Protein AF-A0A2E9QS37-F1 (afdb_monomer)

pLDDT: mean 92.62, std 12.14, range [37.25, 98.62]

Foldseek 3Di:
DDKDKDDPVNQVVLQVVLCVVCVVLDDPFWGKGKIWIFDQFKTKIWIWIAGPVLQKIKIKIKMFTCVQFVHGDRVVRNVQRSVVVSVQVNCCSVVVNPDAFAQDWDWDCDPNGTMTMHMDIDRVVLVVLVVCPVVVVDDPVVSVVSVVVSVVVDDPPDDD

Secondary structure (DSSP, 8-state):
--EEEPPHHHHHHHHHHHHHHHGGGS-TTEEEEEEEEEESSEEEEEEEEEETTSS-EEEEEEEEETTTTT---HHHHHHHHHHHHHHHHHHHHHTTT-----SS-EEEEETTEEEEEEE--B-HHHHHHHHHHHHTSS-HHHHHHHHHHHHHHS------

Structure (mmCIF, N/CA/C/O backbone):
data_AF-A0A2E9QS37-F1
#
_entry.id   AF-A0A2E9QS37-F1
#
loop_
_atom_site.group_PDB
_atom_site.id
_atom_site.type_symbol
_atom_site.label_atom_id
_atom_site.label_alt_id
_atom_site.label_comp_id
_atom_site.label_asym_id
_atom_site.label_entity_id
_atom_site.label_seq_id
_atom_site.pdbx_PDB_ins_code
_atom_site.Cartn_x
_atom_site.Cartn_y
_atom_site.Cartn_z
_atom_site.occupancy
_atom_site.B_iso_or_equiv
_atom_site.auth_seq_id
_atom_site.auth_comp_id
_atom_site.auth_asym_id
_atom_site.auth_atom_id
_atom_site.pdbx_PDB_model_num
ATOM 1 N N . MET A 1 1 ? 24.089 -5.500 -4.419 1.00 71.50 1 MET A N 1
ATOM 2 C CA . MET A 1 1 ? 22.878 -5.060 -5.135 1.00 71.50 1 MET A CA 1
ATOM 3 C C . MET A 1 1 ? 22.545 -3.656 -4.668 1.00 71.50 1 MET A C 1
ATOM 5 O O . MET A 1 1 ? 22.431 -3.456 -3.462 1.00 71.50 1 MET A O 1
ATOM 9 N N . ARG A 1 2 ? 22.504 -2.676 -5.573 1.00 89.69 2 ARG A N 1
ATOM 10 C CA . ARG A 1 2 ? 22.195 -1.283 -5.221 1.00 89.69 2 ARG A CA 1
ATOM 11 C C . ARG A 1 2 ? 20.678 -1.096 -5.225 1.00 89.69 2 ARG A C 1
ATOM 13 O O . ARG A 1 2 ? 20.033 -1.465 -6.199 1.00 89.69 2 ARG A O 1
ATOM 20 N N . ARG A 1 3 ? 20.136 -0.548 -4.138 1.00 95.25 3 ARG A N 1
ATOM 21 C CA . ARG A 1 3 ? 18.741 -0.101 -4.056 1.00 95.25 3 ARG A CA 1
ATOM 22 C C . ARG A 1 3 ? 18.674 1.404 -4.281 1.00 95.25 3 ARG A C 1
ATOM 24 O O . ARG A 1 3 ? 19.572 2.129 -3.842 1.00 95.25 3 ARG A O 1
ATOM 31 N N . VAL A 1 4 ? 17.645 1.843 -4.989 1.00 97.19 4 VAL A N 1
ATOM 32 C CA . VAL A 1 4 ? 17.304 3.247 -5.206 1.00 97.19 4 VAL A CA 1
ATOM 33 C C . VAL A 1 4 ? 15.911 3.453 -4.633 1.00 97.19 4 VAL A C 1
ATOM 35 O O . VAL A 1 4 ? 14.935 2.951 -5.181 1.00 97.19 4 VAL A O 1
ATOM 38 N N . GLU A 1 5 ? 15.848 4.127 -3.490 1.00 98.06 5 GLU A N 1
ATOM 39 C CA . GLU A 1 5 ? 14.593 4.452 -2.812 1.00 98.06 5 GLU A CA 1
ATOM 40 C C . GLU A 1 5 ? 13.836 5.531 -3.590 1.00 98.06 5 GLU A C 1
ATOM 42 O O . GLU A 1 5 ? 14.460 6.450 -4.132 1.00 98.06 5 GLU A O 1
ATOM 47 N N . LEU A 1 6 ? 12.505 5.448 -3.581 1.00 97.25 6 LEU A N 1
ATOM 48 C CA . LEU A 1 6 ? 11.651 6.559 -3.976 1.00 97.25 6 LEU A CA 1
ATOM 49 C C . LEU A 1 6 ? 11.972 7.768 -3.100 1.00 97.25 6 LEU A C 1
ATOM 51 O O . LEU A 1 6 ? 12.062 7.693 -1.869 1.00 97.25 6 LEU A O 1
ATOM 55 N N . THR A 1 7 ? 12.166 8.907 -3.742 1.00 98.00 7 THR A N 1
ATOM 56 C CA . THR A 1 7 ? 12.369 10.167 -3.047 1.00 98.00 7 THR A CA 1
ATOM 57 C C . THR A 1 7 ? 11.067 10.630 -2.406 1.00 98.00 7 THR A C 1
ATOM 59 O O . THR A 1 7 ? 9.964 10.274 -2.813 1.00 98.00 7 THR A O 1
ATOM 62 N N . ARG A 1 8 ? 11.185 11.514 -1.411 1.00 97.06 8 ARG A N 1
ATOM 63 C CA . ARG A 1 8 ? 10.007 12.134 -0.789 1.00 97.06 8 ARG A CA 1
ATOM 64 C C . ARG A 1 8 ? 9.136 12.895 -1.787 1.00 97.06 8 ARG A C 1
ATOM 66 O O . ARG A 1 8 ? 7.937 12.977 -1.567 1.00 97.06 8 ARG A O 1
ATOM 73 N N . LEU A 1 9 ? 9.746 13.471 -2.825 1.00 97.62 9 LEU A N 1
ATOM 74 C CA . LEU A 1 9 ? 9.017 14.201 -3.856 1.00 97.62 9 LEU A CA 1
ATOM 75 C C . LEU A 1 9 ? 8.203 13.235 -4.718 1.00 97.62 9 LEU A C 1
ATOM 77 O O . LEU A 1 9 ? 7.004 13.434 -4.842 1.00 97.62 9 LEU A O 1
ATOM 81 N N . GLU A 1 10 ? 8.817 12.153 -5.202 1.00 97.50 10 GLU A N 1
ATOM 82 C CA . GLU A 1 10 ? 8.111 11.119 -5.973 1.00 97.50 10 GLU A CA 1
ATOM 83 C C . GLU A 1 10 ? 6.967 10.499 -5.158 1.00 97.50 10 GLU A C 1
ATOM 85 O O . GLU A 1 10 ? 5.850 10.385 -5.649 1.00 97.50 10 GLU A O 1
ATOM 90 N N . CYS A 1 11 ? 7.200 10.162 -3.883 1.00 98.12 11 CYS A N 1
ATOM 91 C CA . CYS A 1 11 ? 6.132 9.656 -3.018 1.00 98.12 11 CYS A CA 1
ATOM 92 C C . CYS A 1 11 ? 4.974 10.655 -2.870 1.00 98.12 11 CYS A C 1
ATOM 94 O O . CYS A 1 11 ? 3.821 10.236 -2.878 1.00 98.12 11 CYS A O 1
ATOM 96 N N . ALA A 1 12 ? 5.266 11.952 -2.720 1.00 97.94 12 ALA A N 1
ATOM 97 C CA . ALA A 1 12 ? 4.237 12.982 -2.599 1.00 97.94 12 ALA A CA 1
ATOM 98 C C . ALA A 1 12 ? 3.429 13.128 -3.897 1.00 97.94 12 ALA A C 1
ATOM 100 O O . ALA A 1 12 ? 2.207 13.136 -3.841 1.00 97.94 12 ALA A O 1
ATOM 101 N N . GLU A 1 13 ? 4.091 13.145 -5.057 1.00 98.06 13 GLU A N 1
ATOM 102 C CA . GLU A 1 13 ? 3.425 13.228 -6.364 1.00 98.06 13 GLU A CA 1
ATOM 103 C C . GLU A 1 13 ? 2.505 12.026 -6.619 1.00 98.06 13 GLU A C 1
ATOM 105 O O . GLU A 1 13 ? 1.387 12.188 -7.109 1.00 98.06 13 GLU A O 1
ATOM 110 N N . ILE A 1 14 ? 2.941 10.817 -6.247 1.00 97.94 14 ILE A N 1
ATOM 111 C CA . ILE A 1 14 ? 2.110 9.613 -6.370 1.00 97.94 14 ILE A CA 1
ATOM 112 C C . ILE A 1 14 ? 0.911 9.687 -5.413 1.00 97.94 14 ILE A C 1
ATOM 114 O O . ILE A 1 14 ? -0.207 9.364 -5.811 1.00 97.94 14 ILE A O 1
ATOM 118 N N . VAL A 1 15 ? 1.121 10.113 -4.163 1.00 98.25 15 VAL A N 1
ATOM 119 C CA . VAL A 1 15 ? 0.035 10.267 -3.181 1.00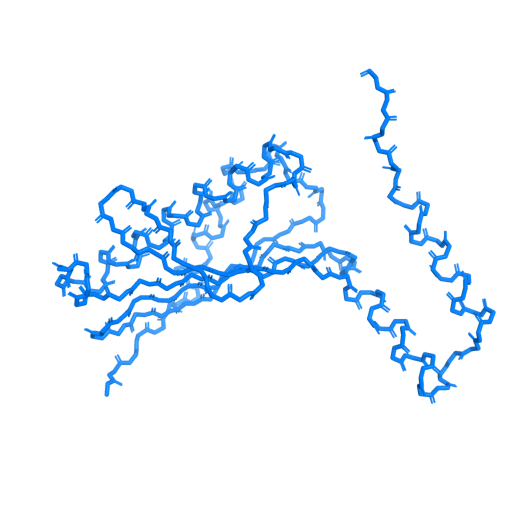 98.25 15 VAL A CA 1
ATOM 120 C C . VAL A 1 15 ? -0.989 11.297 -3.652 1.00 98.25 15 VAL A C 1
ATOM 122 O O . VAL A 1 15 ? -2.181 11.003 -3.612 1.00 98.25 15 VAL A O 1
ATOM 125 N N . ASP A 1 16 ? -0.548 12.453 -4.147 1.00 98.06 16 ASP A N 1
ATOM 126 C CA . ASP A 1 16 ? -1.437 13.492 -4.672 1.00 98.06 16 ASP A CA 1
ATOM 127 C C . ASP A 1 16 ? -2.278 12.955 -5.843 1.00 98.06 16 ASP A C 1
ATOM 129 O O . ASP A 1 16 ? -3.496 13.138 -5.868 1.00 98.06 16 ASP A O 1
ATOM 133 N N . ALA A 1 17 ? -1.662 12.204 -6.763 1.00 97.81 17 ALA A N 1
ATOM 134 C CA . ALA A 1 17 ? -2.365 11.585 -7.886 1.00 97.81 17 ALA A CA 1
ATOM 135 C C . ALA A 1 17 ? -3.381 10.510 -7.451 1.00 97.81 17 ALA A C 1
ATOM 137 O O . ALA A 1 17 ? -4.449 10.391 -8.056 1.00 97.81 17 ALA A O 1
ATOM 138 N N . LEU A 1 18 ? -3.064 9.717 -6.421 1.00 97.50 18 LEU A N 1
ATOM 139 C CA . LEU A 1 18 ? -3.985 8.725 -5.855 1.00 97.50 18 LEU A CA 1
ATOM 140 C C . LEU A 1 18 ? -5.164 9.395 -5.151 1.00 97.50 18 LEU A C 1
ATOM 142 O O . LEU A 1 18 ? -6.303 8.972 -5.343 1.00 97.50 18 LEU A O 1
ATOM 146 N N . LEU A 1 19 ? -4.906 10.443 -4.366 1.00 96.75 19 LEU A N 1
ATOM 147 C CA . LEU A 1 19 ? -5.952 11.220 -3.708 1.00 96.75 19 LEU A CA 1
ATOM 148 C C . LEU A 1 19 ? -6.889 11.838 -4.744 1.00 96.75 19 LEU A C 1
ATOM 150 O O . LEU A 1 19 ? -8.088 11.608 -4.671 1.00 96.75 19 LEU A O 1
ATOM 154 N N . GLU A 1 20 ? -6.361 12.523 -5.7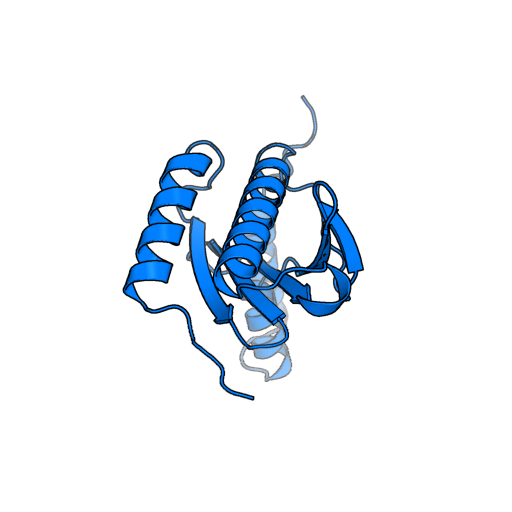60 1.00 96.94 20 GLU A N 1
ATOM 155 C CA . GLU A 1 20 ? -7.178 13.134 -6.816 1.00 96.94 20 GLU A CA 1
ATOM 156 C C . GLU A 1 20 ? -8.061 12.106 -7.542 1.00 96.94 20 GLU A C 1
ATOM 158 O O . GLU A 1 20 ? -9.229 12.367 -7.833 1.00 96.94 20 GLU A O 1
ATOM 163 N N . ARG A 1 21 ? -7.525 10.912 -7.822 1.00 97.06 21 ARG A N 1
ATOM 164 C CA . ARG A 1 21 ? -8.239 9.861 -8.561 1.00 97.06 21 ARG A CA 1
ATOM 165 C C . ARG A 1 21 ? -9.320 9.169 -7.735 1.00 97.06 21 ARG A C 1
ATOM 167 O O . ARG A 1 21 ? -10.334 8.750 -8.300 1.00 97.06 21 ARG A O 1
ATOM 174 N N . HIS A 1 22 ? -9.091 9.027 -6.431 1.00 96.50 22 HIS A N 1
ATOM 175 C CA . HIS A 1 22 ? -9.913 8.197 -5.548 1.00 96.50 22 HIS A CA 1
ATOM 176 C C . HIS A 1 22 ? -10.735 8.981 -4.528 1.00 96.50 22 HIS A C 1
ATOM 178 O O . HIS A 1 22 ? -11.525 8.354 -3.832 1.00 96.50 22 HIS A O 1
ATOM 184 N N . ASP A 1 23 ? -10.616 10.312 -4.479 1.00 95.06 23 ASP A N 1
ATOM 185 C CA . ASP A 1 23 ? -11.283 11.210 -3.519 1.00 95.06 23 ASP A CA 1
ATOM 186 C C . ASP A 1 23 ? -12.762 10.863 -3.288 1.00 95.06 23 ASP A C 1
ATOM 188 O O . ASP A 1 23 ? -13.209 10.713 -2.157 1.00 95.06 23 ASP A O 1
ATOM 192 N N . ALA A 1 24 ? -13.505 10.599 -4.367 1.00 94.50 24 ALA A N 1
ATOM 193 C CA . ALA A 1 24 ? -14.933 10.276 -4.308 1.00 94.50 24 ALA A CA 1
ATOM 194 C C . ALA A 1 24 ? -15.285 8.980 -3.544 1.00 94.50 24 ALA A C 1
ATOM 196 O O . ALA A 1 24 ? -16.457 8.764 -3.231 1.00 94.50 24 ALA A O 1
ATOM 197 N N . TYR A 1 25 ? -14.309 8.106 -3.288 1.00 95.12 25 TYR A N 1
ATOM 198 C CA . TYR A 1 25 ? -14.481 6.827 -2.590 1.00 95.12 25 TYR A CA 1
ATOM 199 C C . TYR A 1 25 ? -13.764 6.775 -1.232 1.00 95.12 25 TYR A C 1
ATOM 201 O O . TYR A 1 25 ? -13.895 5.786 -0.502 1.00 95.12 25 TYR A O 1
ATOM 209 N N . LEU A 1 26 ? -12.993 7.811 -0.897 1.00 94.50 26 LEU A N 1
ATOM 210 C CA . LEU A 1 26 ? -12.297 7.911 0.379 1.00 94.50 26 LEU A CA 1
ATOM 211 C C . LEU A 1 26 ? -13.243 8.416 1.471 1.00 94.50 26 LEU A C 1
ATOM 213 O O . LEU A 1 26 ? -14.170 9.187 1.225 1.00 94.50 26 LEU A O 1
ATOM 217 N N . GLY A 1 27 ? -13.007 7.968 2.701 1.00 92.00 27 GLY A N 1
ATOM 218 C CA . GLY A 1 27 ? -13.584 8.607 3.880 1.00 92.00 27 GLY A CA 1
ATOM 219 C C . GLY A 1 27 ? -12.894 9.942 4.181 1.00 92.00 27 GLY A C 1
ATOM 220 O O . GLY A 1 27 ? -11.711 10.102 3.894 1.00 92.00 27 GLY A O 1
ATOM 221 N N . ASP A 1 28 ? -13.604 10.866 4.837 1.00 88.94 28 ASP A N 1
ATOM 222 C CA . ASP A 1 28 ? -13.138 12.240 5.130 1.00 88.94 28 ASP A CA 1
ATOM 223 C C . ASP A 1 28 ? -11.780 12.324 5.864 1.00 88.94 28 ASP A C 1
ATOM 225 O O . ASP A 1 28 ? -11.076 13.333 5.794 1.00 88.94 28 ASP A O 1
ATOM 229 N N . ASP A 1 29 ? -11.411 11.270 6.594 1.00 95.00 29 ASP A N 1
ATOM 230 C CA . ASP A 1 29 ? -10.179 11.194 7.381 1.00 95.00 29 ASP A CA 1
ATOM 231 C C . ASP A 1 29 ? -9.174 10.166 6.849 1.00 95.00 29 ASP A C 1
ATOM 233 O O . ASP A 1 29 ? -8.197 9.855 7.537 1.00 95.00 29 ASP A O 1
ATOM 237 N N . GLU A 1 30 ? -9.394 9.630 5.650 1.00 96.19 30 GLU A N 1
ATOM 238 C CA . GLU A 1 30 ? -8.491 8.672 5.024 1.00 96.19 30 GLU A CA 1
ATOM 239 C C . GLU A 1 30 ? -7.361 9.345 4.250 1.00 96.19 30 GLU A C 1
ATOM 241 O O . GLU A 1 30 ? -7.484 10.443 3.715 1.00 96.19 30 GLU A O 1
ATOM 246 N N . SER A 1 31 ? -6.216 8.673 4.211 1.00 96.94 31 SER A N 1
ATOM 247 C CA . SER A 1 31 ? -5.031 9.158 3.512 1.00 96.94 31 SER A CA 1
ATOM 248 C C . SER A 1 31 ? -4.156 8.010 3.037 1.00 96.94 31 SER A C 1
ATOM 250 O O . SER A 1 31 ? -4.173 6.914 3.609 1.00 96.94 31 SER A O 1
ATOM 252 N N . PHE A 1 32 ? -3.369 8.300 2.003 1.00 98.12 32 PHE A N 1
ATOM 253 C CA . PHE A 1 32 ? -2.355 7.399 1.483 1.00 98.12 32 PHE A CA 1
ATOM 254 C C . PHE A 1 32 ? -0.963 7.752 2.005 1.00 98.12 32 PHE A C 1
ATOM 256 O O . PHE A 1 32 ? -0.595 8.920 2.126 1.00 98.12 32 PHE A O 1
ATOM 263 N N . VAL A 1 33 ? -0.156 6.722 2.240 1.00 98.06 33 VAL A N 1
ATOM 264 C CA . VAL A 1 33 ? 1.297 6.828 2.398 1.00 98.06 33 VAL A CA 1
ATOM 265 C C . VAL A 1 33 ? 1.947 5.811 1.474 1.00 98.06 33 VAL A C 1
ATOM 267 O O . VAL A 1 33 ? 1.523 4.658 1.438 1.00 98.06 33 VAL A O 1
ATOM 270 N N . ILE A 1 34 ? 2.984 6.227 0.750 1.00 98.06 34 ILE A N 1
ATOM 271 C CA . ILE A 1 34 ? 3.748 5.348 -0.136 1.00 98.06 34 ILE A CA 1
ATOM 272 C C . ILE A 1 34 ? 5.225 5.360 0.230 1.00 98.06 34 ILE A C 1
ATOM 274 O O . ILE A 1 34 ? 5.833 6.409 0.443 1.00 98.06 34 ILE A O 1
ATOM 278 N N . GLU A 1 35 ? 5.800 4.164 0.265 1.00 98.31 35 GLU A N 1
ATOM 279 C CA . GLU A 1 35 ? 7.232 3.911 0.332 1.00 98.31 35 GLU A CA 1
ATOM 280 C C . GLU A 1 35 ? 7.597 2.847 -0.707 1.00 98.31 35 GLU A C 1
ATOM 282 O O . GLU A 1 35 ? 6.792 1.976 -1.032 1.00 98.31 35 GLU A O 1
ATOM 287 N N . GLY A 1 36 ? 8.801 2.899 -1.260 1.00 98.00 36 GLY A N 1
ATOM 288 C CA . GLY A 1 36 ? 9.198 1.936 -2.277 1.00 98.00 36 GLY A CA 1
ATOM 289 C C . GLY A 1 36 ? 10.622 2.134 -2.749 1.00 98.00 36 GLY A C 1
ATOM 290 O O . GLY A 1 36 ? 11.253 3.152 -2.471 1.00 98.00 36 GLY A O 1
ATOM 291 N N . PHE A 1 37 ? 11.124 1.146 -3.476 1.00 98.31 37 PHE A N 1
ATOM 292 C CA . PHE A 1 37 ? 12.449 1.176 -4.067 1.00 98.31 37 PHE A CA 1
ATOM 293 C C . PHE A 1 37 ? 12.495 0.372 -5.362 1.00 98.31 37 PHE A C 1
ATOM 295 O O . PHE A 1 37 ? 11.683 -0.520 -5.618 1.00 98.31 37 PHE A O 1
ATOM 302 N N . THR A 1 38 ? 13.528 0.645 -6.146 1.00 98.31 38 THR A N 1
ATOM 303 C CA . THR A 1 38 ? 13.950 -0.195 -7.263 1.00 98.31 38 THR A CA 1
ATOM 304 C C . THR A 1 38 ? 15.344 -0.750 -7.025 1.00 98.31 38 THR A C 1
ATOM 306 O O . THR A 1 38 ? 16.151 -0.224 -6.250 1.00 98.31 38 THR A O 1
ATOM 309 N N . SER A 1 39 ? 15.633 -1.863 -7.679 1.00 97.56 39 SER A N 1
ATOM 310 C CA . SER A 1 39 ? 16.940 -2.501 -7.697 1.00 97.56 39 SER A CA 1
ATOM 311 C C . SER A 1 39 ? 17.158 -3.190 -9.042 1.00 97.56 39 SER A C 1
ATOM 313 O O . SER A 1 39 ? 16.272 -3.216 -9.889 1.00 97.56 39 SER A O 1
ATOM 315 N N . GLU A 1 40 ? 18.330 -3.790 -9.231 1.00 96.38 40 GLU A N 1
ATOM 316 C CA . GLU A 1 40 ? 18.654 -4.537 -10.455 1.00 96.38 40 GLU A CA 1
ATOM 317 C C . GLU A 1 40 ? 17.790 -5.797 -10.663 1.00 96.38 40 GLU A C 1
ATOM 319 O O . GLU A 1 40 ? 17.775 -6.334 -11.765 1.00 96.38 40 GLU A O 1
ATOM 324 N N . SER A 1 41 ? 17.090 -6.289 -9.633 1.00 97.12 41 SER A N 1
ATOM 325 C CA . SER A 1 41 ? 16.306 -7.532 -9.715 1.00 97.12 41 SER A CA 1
ATOM 326 C C . SER A 1 41 ? 14.817 -7.364 -9.438 1.00 97.12 41 SER A C 1
ATOM 328 O O . SER A 1 41 ? 14.038 -8.242 -9.798 1.00 97.12 41 SER A O 1
ATOM 330 N N . GLU A 1 42 ? 14.407 -6.288 -8.770 1.00 97.56 42 GLU A N 1
ATOM 331 C CA . GLU A 1 42 ? 13.004 -6.060 -8.421 1.00 97.56 42 GLU A CA 1
ATOM 332 C C . GLU A 1 42 ? 12.653 -4.578 -8.275 1.00 97.56 42 GLU A C 1
ATOM 334 O O . GLU A 1 42 ? 13.508 -3.757 -7.916 1.00 97.56 42 GLU A O 1
ATOM 339 N N . ALA A 1 43 ? 11.372 -4.279 -8.478 1.00 98.38 43 ALA A N 1
ATOM 340 C CA . ALA A 1 43 ? 10.704 -3.096 -7.953 1.00 98.38 43 ALA A CA 1
ATOM 341 C C . ALA A 1 43 ? 9.782 -3.512 -6.801 1.00 98.38 43 ALA A C 1
ATOM 343 O O . ALA A 1 43 ? 9.124 -4.549 -6.882 1.00 98.38 43 ALA A O 1
ATOM 344 N N . HIS A 1 44 ? 9.738 -2.717 -5.734 1.00 98.50 44 HIS A N 1
ATOM 345 C CA . HIS A 1 44 ? 8.908 -2.975 -4.561 1.00 98.50 44 HIS A CA 1
ATOM 346 C C . HIS A 1 44 ? 8.270 -1.677 -4.079 1.00 98.50 44 HIS A C 1
ATOM 348 O O . HIS A 1 44 ? 8.965 -0.683 -3.868 1.00 98.50 44 HIS A O 1
ATOM 354 N N . VAL A 1 45 ? 6.958 -1.698 -3.878 1.00 98.62 45 VAL A N 1
ATOM 355 C CA . VAL A 1 45 ? 6.186 -0.568 -3.366 1.00 98.62 45 VAL A CA 1
ATOM 356 C C . VAL A 1 45 ? 5.267 -1.065 -2.267 1.00 98.62 45 VAL A C 1
ATOM 358 O O . VAL A 1 45 ? 4.612 -2.100 -2.390 1.00 98.62 45 VAL A O 1
ATOM 361 N N . LYS A 1 46 ? 5.197 -0.291 -1.195 1.00 98.56 46 LYS A N 1
ATOM 362 C CA . LYS A 1 46 ? 4.225 -0.442 -0.133 1.00 98.56 46 LYS A CA 1
ATOM 363 C C . LYS A 1 46 ? 3.365 0.806 -0.073 1.00 98.56 46 LYS A C 1
ATOM 365 O O . LYS A 1 46 ? 3.862 1.921 0.070 1.00 98.56 46 LYS A O 1
ATOM 370 N N . MET A 1 47 ? 2.066 0.586 -0.161 1.00 98.56 47 MET A N 1
ATOM 371 C CA . MET A 1 47 ? 1.038 1.595 -0.016 1.00 98.56 47 MET A CA 1
ATOM 372 C C . MET A 1 47 ? 0.279 1.327 1.273 1.00 98.56 47 MET A C 1
ATOM 374 O O . MET A 1 47 ? -0.080 0.196 1.582 1.00 98.56 47 MET A O 1
ATOM 378 N N . LEU A 1 48 ? 0.024 2.375 2.033 1.00 98.25 48 LEU A N 1
ATOM 379 C CA . LEU A 1 48 ? -0.826 2.336 3.2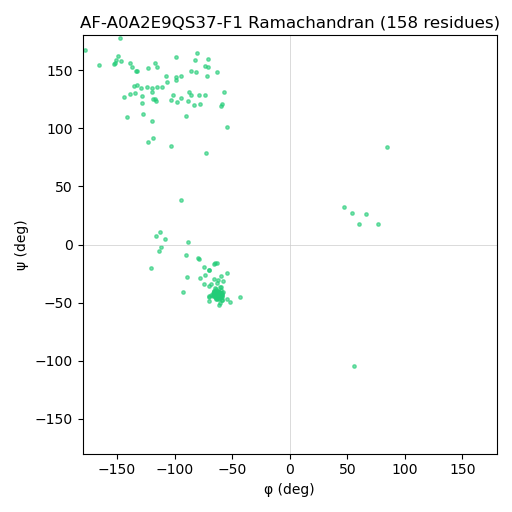03 1.00 98.25 48 LEU A CA 1
ATOM 380 C C . LEU A 1 48 ? -2.027 3.230 2.945 1.00 98.25 48 LEU A C 1
ATOM 382 O O . LEU A 1 48 ? -1.846 4.420 2.715 1.00 98.25 48 LEU A O 1
ATOM 386 N N . LEU A 1 49 ? -3.226 2.665 3.052 1.00 97.81 49 LEU A N 1
ATOM 387 C CA . LEU A 1 49 ? -4.456 3.428 3.219 1.00 97.81 49 LEU A CA 1
ATOM 388 C C . LEU A 1 49 ? -4.879 3.343 4.686 1.00 97.81 49 LEU A C 1
ATOM 390 O O . LEU A 1 49 ? -5.028 2.248 5.229 1.00 97.81 49 LEU A O 1
ATOM 394 N N . SER A 1 50 ? -5.062 4.479 5.343 1.00 97.25 50 SER A N 1
ATOM 395 C CA . SER A 1 50 ? -5.459 4.512 6.754 1.00 97.25 50 SER A CA 1
ATOM 396 C C . SER A 1 50 ? -6.260 5.756 7.092 1.00 97.25 50 SER A C 1
ATOM 398 O O . SER A 1 50 ? -6.121 6.771 6.407 1.00 97.25 50 SER A O 1
ATOM 400 N N . ASN A 1 51 ? -7.032 5.699 8.175 1.00 96.38 51 ASN A N 1
ATOM 401 C CA . ASN A 1 51 ? -7.697 6.867 8.744 1.00 96.38 51 ASN A CA 1
ATOM 402 C C . ASN A 1 51 ?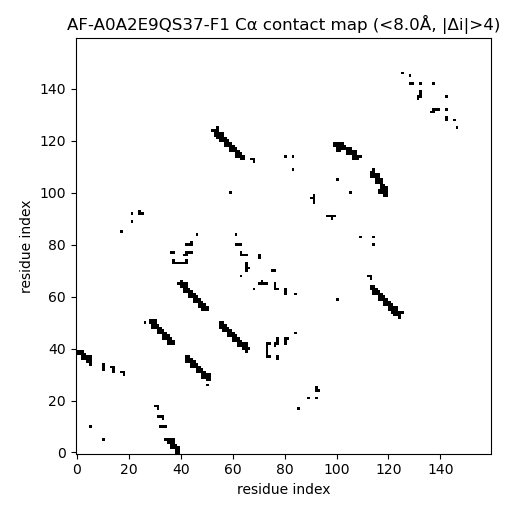 -6.934 7.464 9.940 1.00 96.38 51 ASN A C 1
ATOM 404 O O . ASN A 1 51 ? -6.086 6.815 10.555 1.00 96.38 51 ASN A O 1
ATOM 408 N N . LYS A 1 52 ? -7.239 8.723 10.279 1.00 93.56 52 LYS A N 1
ATOM 409 C CA . LYS A 1 52 ? -6.555 9.465 11.357 1.00 93.56 52 LYS A CA 1
ATOM 410 C C . LYS A 1 52 ? -6.704 8.854 12.749 1.00 93.56 52 LYS A C 1
ATOM 412 O O . LYS A 1 52 ? -5.821 9.054 13.578 1.00 93.56 52 LYS A O 1
ATOM 417 N N . ASP A 1 53 ? -7.815 8.177 13.030 1.00 92.38 53 ASP A N 1
ATOM 418 C CA . ASP A 1 53 ? -8.073 7.586 14.347 1.00 92.38 53 ASP A CA 1
ATOM 419 C C . ASP A 1 53 ? -7.525 6.154 14.488 1.00 92.38 53 ASP A C 1
ATOM 421 O O . ASP A 1 53 ? -7.690 5.534 15.537 1.00 92.38 53 ASP A O 1
ATOM 425 N N . GLU A 1 54 ? -6.855 5.650 13.447 1.00 91.62 54 GLU A N 1
ATOM 426 C CA . GLU A 1 54 ? -6.233 4.326 13.376 1.00 91.62 54 GLU A CA 1
ATOM 427 C C . GLU A 1 54 ? -7.204 3.143 13.561 1.00 91.62 54 GLU A C 1
ATOM 429 O O . GLU A 1 54 ? -6.776 2.009 13.821 1.00 91.62 54 GLU A O 1
ATOM 434 N N . SER A 1 55 ? -8.513 3.371 13.407 1.00 91.75 55 SER A N 1
ATOM 435 C CA . SER A 1 55 ? -9.510 2.294 13.377 1.00 91.75 55 SER A CA 1
ATOM 436 C C . SER A 1 55 ? -9.491 1.514 12.056 1.00 91.75 55 SER A C 1
ATOM 438 O O . SER A 1 55 ? -9.920 0.360 12.017 1.00 91.75 55 SER A O 1
ATOM 440 N N . PHE A 1 56 ? -8.926 2.099 10.996 1.00 94.06 56 PHE A N 1
ATOM 441 C CA . PHE A 1 56 ? -8.693 1.459 9.706 1.00 94.06 56 PHE A CA 1
ATOM 442 C C . PHE A 1 56 ? -7.237 1.636 9.272 1.00 94.06 56 PHE A C 1
ATOM 444 O O . PHE A 1 56 ? -6.740 2.754 9.119 1.00 94.06 56 PHE A O 1
ATOM 451 N N . TYR A 1 57 ? -6.550 0.516 9.051 1.00 95.81 57 TYR A N 1
ATOM 452 C CA . TYR A 1 57 ? -5.160 0.493 8.614 1.00 95.81 57 TYR A CA 1
ATOM 453 C C . TYR A 1 57 ? -4.951 -0.634 7.601 1.00 95.81 57 TYR A C 1
ATOM 455 O O . TYR A 1 57 ? -4.977 -1.808 7.967 1.00 95.81 57 TYR A O 1
ATOM 463 N N . TYR A 1 58 ? -4.733 -0.290 6.332 1.00 97.25 58 TYR A N 1
ATOM 464 C CA . TYR A 1 58 ? -4.582 -1.257 5.251 1.00 97.25 58 TYR A CA 1
ATOM 465 C C . TYR A 1 58 ? -3.253 -1.100 4.493 1.00 97.25 58 TYR A C 1
ATOM 467 O O . TYR A 1 58 ? -3.177 -0.362 3.507 1.00 97.25 58 TYR A O 1
ATOM 475 N N . PRO A 1 59 ? -2.180 -1.773 4.949 1.00 97.50 59 PRO A N 1
ATOM 476 C CA . PRO A 1 59 ? -0.949 -1.918 4.192 1.00 97.50 59 PRO A CA 1
ATOM 477 C C . PRO A 1 59 ? -1.146 -2.909 3.044 1.00 97.50 59 PRO A C 1
ATOM 479 O O . PRO A 1 59 ? -1.569 -4.051 3.244 1.00 97.50 59 PRO A O 1
ATOM 482 N N . VAL A 1 60 ? -0.768 -2.470 1.854 1.00 98.19 60 VAL A N 1
ATOM 483 C CA . VAL A 1 60 ? -0.654 -3.265 0.641 1.00 98.19 60 VAL A CA 1
ATOM 484 C C . VAL A 1 60 ? 0.796 -3.211 0.192 1.00 98.19 60 VAL A C 1
ATOM 486 O O . VAL A 1 60 ? 1.361 -2.136 0.009 1.00 98.19 60 VAL A O 1
ATOM 489 N N . GLU A 1 61 ? 1.408 -4.374 0.021 1.00 98.38 61 GLU A N 1
ATOM 490 C CA . GLU A 1 61 ? 2.772 -4.504 -0.479 1.00 98.38 61 GLU A CA 1
ATOM 491 C C . GLU A 1 61 ? 2.745 -5.208 -1.824 1.00 98.38 61 GLU A C 1
ATOM 493 O O . GLU A 1 61 ? 2.041 -6.203 -1.998 1.00 98.38 61 GLU A O 1
ATOM 498 N N . CYS A 1 62 ? 3.512 -4.690 -2.776 1.00 98.31 62 CYS A N 1
ATOM 499 C CA . CYS A 1 62 ? 3.621 -5.224 -4.121 1.00 98.31 62 CYS A CA 1
ATOM 500 C C . CYS A 1 62 ? 5.084 -5.256 -4.548 1.00 98.31 62 CYS A C 1
ATOM 502 O O . CYS A 1 62 ? 5.822 -4.289 -4.352 1.00 98.31 62 CYS A O 1
ATOM 504 N N . ARG A 1 63 ? 5.506 -6.358 -5.163 1.00 98.00 63 ARG A N 1
ATOM 505 C CA . ARG A 1 63 ? 6.808 -6.474 -5.816 1.00 98.00 63 ARG A CA 1
ATOM 506 C C . ARG A 1 63 ? 6.676 -7.103 -7.189 1.00 98.00 63 ARG A C 1
ATOM 508 O O . ARG A 1 63 ? 5.834 -7.969 -7.414 1.00 98.00 63 ARG A O 1
ATOM 515 N N . LEU A 1 64 ? 7.574 -6.707 -8.072 1.00 98.44 64 LEU A N 1
ATOM 516 C CA . LEU A 1 64 ? 7.742 -7.298 -9.386 1.00 98.44 64 LEU A CA 1
ATOM 517 C C . LEU A 1 64 ? 9.212 -7.666 -9.561 1.00 98.44 64 LEU A C 1
ATOM 519 O O . LEU A 1 64 ? 10.092 -6.823 -9.374 1.00 98.44 64 LEU A O 1
ATOM 523 N N . HIS A 1 65 ? 9.476 -8.915 -9.936 1.00 98.06 65 HIS A N 1
ATOM 524 C CA . HIS A 1 65 ? 10.821 -9.388 -10.252 1.00 98.06 65 HIS A CA 1
ATOM 525 C C . HIS A 1 65 ? 11.126 -9.144 -11.732 1.00 98.06 65 HIS A C 1
ATOM 527 O O . HIS A 1 65 ? 10.397 -9.610 -12.604 1.00 98.06 65 HIS A O 1
ATOM 533 N N . LEU A 1 66 ? 12.209 -8.418 -12.024 1.00 97.81 66 LEU A N 1
ATOM 534 C CA . LEU A 1 66 ? 12.570 -8.021 -13.391 1.00 97.81 66 LEU A CA 1
ATOM 535 C C . LEU A 1 66 ? 12.884 -9.236 -14.273 1.00 97.81 66 LEU A C 1
ATOM 537 O O . LEU A 1 66 ? 12.430 -9.305 -15.412 1.00 97.81 66 LEU A O 1
ATOM 541 N N . GLY A 1 67 ? 13.647 -10.195 -13.734 1.00 96.31 67 GLY A N 1
ATOM 542 C CA . GLY A 1 67 ? 14.101 -11.379 -14.468 1.00 96.31 67 GLY A CA 1
ATOM 543 C C . GLY A 1 67 ? 12.960 -12.295 -14.906 1.00 96.31 67 GLY A C 1
ATOM 544 O O . GLY A 1 67 ? 12.948 -12.734 -16.052 1.00 96.31 67 GLY A O 1
ATOM 545 N N . ASP A 1 68 ? 11.982 -12.513 -14.026 1.00 95.69 68 ASP A N 1
ATOM 546 C CA . ASP A 1 68 ? 10.820 -13.374 -14.292 1.00 95.69 68 ASP A CA 1
ATOM 547 C C . ASP A 1 68 ? 9.860 -12.752 -15.319 1.00 95.69 68 ASP A C 1
ATOM 549 O O . ASP A 1 68 ? 9.101 -13.453 -15.980 1.00 95.69 68 ASP A O 1
ATOM 553 N N . ASN A 1 69 ? 9.930 -11.428 -15.478 1.00 96.25 69 ASN A N 1
ATOM 554 C CA . ASN A 1 69 ? 9.044 -10.627 -16.318 1.00 96.25 69 ASN A CA 1
ATOM 555 C C . ASN A 1 69 ? 9.714 -10.091 -17.594 1.00 96.25 69 ASN A C 1
ATOM 557 O O . ASN A 1 69 ? 9.115 -9.295 -18.316 1.00 96.25 69 ASN A O 1
ATOM 561 N N . GLU A 1 70 ? 10.964 -10.483 -17.859 1.00 96.62 70 GLU A N 1
ATOM 562 C CA . GLU A 1 70 ? 11.779 -9.999 -18.984 1.00 96.62 70 GLU A CA 1
ATOM 563 C C . GLU A 1 70 ? 11.909 -8.458 -19.059 1.00 96.62 70 GLU A C 1
ATOM 565 O O . GLU A 1 70 ? 12.148 -7.885 -20.127 1.00 96.62 70 GLU A O 1
ATOM 570 N N . ILE A 1 71 ? 11.794 -7.767 -17.919 1.00 96.62 71 ILE A N 1
ATOM 571 C CA . ILE A 1 71 ? 11.922 -6.307 -17.827 1.00 96.62 71 ILE A CA 1
ATOM 572 C C . ILE A 1 71 ? 13.390 -5.937 -17.628 1.00 96.62 71 ILE A C 1
ATOM 574 O O . ILE A 1 71 ? 14.079 -6.481 -16.766 1.00 96.62 71 ILE A O 1
ATOM 578 N N . ARG A 1 72 ? 13.877 -4.988 -18.432 1.00 95.25 72 ARG A N 1
ATOM 579 C CA . ARG A 1 72 ? 15.277 -4.537 -18.382 1.00 95.25 72 ARG A CA 1
ATOM 580 C C . ARG A 1 72 ? 15.486 -3.336 -17.475 1.00 95.25 72 ARG A C 1
ATOM 582 O O . ARG A 1 72 ? 16.477 -3.295 -16.755 1.00 95.25 72 ARG A O 1
ATOM 589 N N . GLU A 1 73 ? 14.570 -2.375 -17.521 1.00 96.81 73 GLU A N 1
ATOM 590 C CA . GLU A 1 73 ? 14.704 -1.113 -16.802 1.00 96.81 73 GLU A CA 1
ATOM 591 C C . GLU A 1 73 ? 13.919 -1.168 -15.481 1.00 96.81 73 GLU A C 1
ATOM 593 O O . GLU A 1 73 ? 12.704 -1.378 -15.497 1.00 96.81 73 GLU A O 1
ATOM 598 N N . PRO A 1 74 ? 14.562 -0.946 -14.319 1.00 96.50 74 PRO A N 1
ATOM 599 C CA . PRO A 1 74 ? 13.866 -0.946 -13.031 1.00 96.50 74 PRO A CA 1
ATOM 600 C C . PRO A 1 74 ? 12.756 0.105 -12.918 1.00 96.50 74 PRO A C 1
ATOM 602 O O . PRO A 1 74 ? 11.792 -0.102 -12.184 1.00 96.50 74 PRO A O 1
ATOM 605 N N . GLY A 1 75 ? 12.872 1.213 -13.658 1.00 96.38 75 GLY A N 1
ATOM 606 C CA . GLY A 1 75 ? 11.826 2.234 -13.738 1.00 96.38 75 GLY A CA 1
ATOM 607 C C . GLY A 1 75 ? 10.527 1.702 -14.348 1.00 96.38 75 GLY A C 1
ATOM 608 O O . GLY A 1 75 ? 9.456 1.982 -13.819 1.00 96.38 75 GLY A O 1
ATOM 609 N N . ASP A 1 76 ? 10.611 0.865 -15.387 1.00 97.25 76 ASP A N 1
ATOM 610 C CA . ASP A 1 76 ? 9.429 0.259 -16.014 1.00 97.25 76 ASP A CA 1
ATOM 611 C C . ASP A 1 76 ? 8.732 -0.706 -15.043 1.00 97.25 76 ASP A C 1
ATOM 613 O O . ASP A 1 76 ? 7.509 -0.697 -14.915 1.00 97.25 76 ASP A O 1
ATOM 617 N N . ALA A 1 77 ? 9.514 -1.497 -14.299 1.00 97.69 77 ALA A N 1
ATOM 618 C CA . ALA A 1 77 ? 8.988 -2.383 -13.261 1.00 97.69 77 ALA A CA 1
ATOM 619 C C . ALA A 1 77 ? 8.276 -1.606 -12.142 1.00 97.69 77 ALA A C 1
ATOM 621 O O . ALA A 1 77 ? 7.220 -2.026 -11.677 1.00 97.69 77 ALA A O 1
ATOM 622 N N . LEU A 1 78 ? 8.831 -0.465 -11.721 1.00 98.06 78 LEU A N 1
ATOM 623 C CA . LEU A 1 78 ? 8.208 0.407 -10.725 1.00 98.06 78 LEU A CA 1
ATOM 624 C C . LEU A 1 78 ? 6.874 0.969 -11.215 1.00 98.06 78 LEU A C 1
ATOM 626 O O . LEU A 1 78 ? 5.894 0.911 -10.477 1.00 98.06 78 LEU A O 1
ATOM 630 N N . MET A 1 79 ? 6.827 1.474 -12.450 1.00 97.50 79 MET A N 1
ATOM 631 C CA . MET A 1 79 ? 5.591 1.989 -13.042 1.00 97.50 79 MET A CA 1
ATOM 632 C C . MET A 1 79 ? 4.509 0.908 -13.099 1.00 97.50 79 MET A C 1
ATOM 634 O O . MET A 1 79 ? 3.386 1.160 -12.681 1.00 97.50 79 MET A O 1
ATOM 638 N N . LEU A 1 80 ? 4.858 -0.321 -13.495 1.00 98.00 80 LEU A N 1
ATOM 639 C CA . LEU A 1 80 ? 3.922 -1.451 -13.507 1.00 98.00 80 LEU A CA 1
ATOM 640 C C . LEU A 1 80 ? 3.392 -1.805 -12.112 1.00 98.00 80 LEU A C 1
ATOM 642 O O . LEU A 1 80 ? 2.209 -2.107 -11.963 1.00 98.00 80 LEU A O 1
ATOM 646 N N . VAL A 1 81 ? 4.244 -1.760 -11.084 1.00 98.19 81 VAL A N 1
ATOM 647 C CA . VAL A 1 81 ? 3.814 -1.986 -9.696 1.00 98.19 81 VAL A CA 1
ATOM 648 C C . VAL A 1 81 ? 2.857 -0.884 -9.232 1.00 98.19 81 VAL A C 1
ATOM 650 O O . VAL A 1 81 ? 1.861 -1.183 -8.575 1.00 98.19 81 VAL A O 1
ATOM 653 N N . LEU A 1 82 ? 3.128 0.376 -9.579 1.00 98.25 82 LEU A N 1
ATOM 654 C CA . LEU A 1 82 ? 2.250 1.503 -9.254 1.00 98.25 82 LEU A CA 1
ATOM 655 C C . LEU A 1 82 ? 0.909 1.419 -9.998 1.00 98.25 82 LEU A C 1
ATOM 657 O O . LEU A 1 82 ? -0.132 1.628 -9.380 1.00 98.25 82 LEU A O 1
ATOM 661 N N . ASP A 1 83 ? 0.918 1.041 -11.276 1.00 98.19 83 ASP A N 1
ATOM 662 C CA . ASP A 1 83 ? -0.296 0.829 -12.072 1.00 98.19 83 ASP A CA 1
ATOM 663 C C . ASP A 1 83 ? -1.144 -0.320 -11.510 1.00 98.19 83 ASP A C 1
ATOM 665 O O . ASP A 1 83 ? -2.367 -0.202 -11.406 1.00 98.19 83 ASP A O 1
ATOM 669 N N . PHE A 1 84 ? -0.504 -1.417 -11.091 1.00 98.25 84 PHE A N 1
ATOM 670 C CA . PHE A 1 84 ? -1.187 -2.518 -10.413 1.00 98.25 84 PHE A CA 1
ATOM 671 C C . PHE A 1 84 ? -1.827 -2.057 -9.100 1.00 98.25 84 PHE A C 1
ATOM 673 O O . PHE A 1 84 ? -2.992 -2.365 -8.850 1.00 98.25 84 PHE A O 1
ATOM 680 N N . LEU A 1 85 ? -1.085 -1.317 -8.268 1.00 97.81 85 LEU A N 1
ATOM 681 C CA . LEU A 1 85 ? -1.582 -0.788 -6.997 1.00 97.81 85 LEU A CA 1
ATOM 682 C C . LEU A 1 85 ? -2.786 0.130 -7.202 1.00 97.81 85 LEU A C 1
ATOM 684 O O . LEU A 1 85 ? -3.781 -0.013 -6.492 1.00 97.81 85 LEU A O 1
ATOM 688 N N . ASP A 1 86 ? -2.714 1.030 -8.181 1.00 97.81 86 ASP A N 1
ATOM 689 C CA . ASP A 1 86 ? -3.811 1.930 -8.516 1.00 97.81 86 ASP A CA 1
ATOM 690 C C . ASP A 1 86 ? -5.046 1.170 -9.019 1.00 97.81 86 ASP A C 1
ATOM 692 O O . ASP A 1 86 ? -6.163 1.402 -8.548 1.00 97.81 86 ASP A O 1
ATOM 696 N 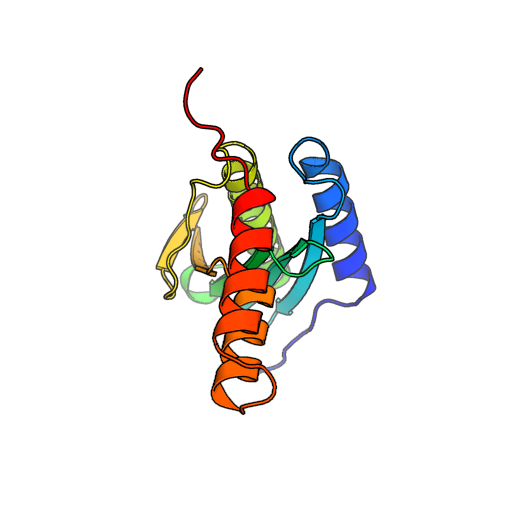N . TYR A 1 87 ? -4.861 0.211 -9.929 1.00 97.25 87 TYR A N 1
ATOM 697 C CA . TYR A 1 87 ? -5.943 -0.652 -10.402 1.00 97.25 87 TYR A CA 1
ATOM 698 C C . TYR A 1 87 ? -6.589 -1.423 -9.245 1.00 97.25 87 TYR A C 1
ATOM 700 O O . TYR A 1 87 ? -7.816 -1.443 -9.108 1.00 97.25 87 TYR A O 1
ATOM 708 N N . TYR A 1 88 ? -5.767 -2.036 -8.395 1.00 97.44 88 TYR A N 1
ATOM 709 C CA . TYR A 1 88 ? -6.224 -2.809 -7.252 1.00 97.44 88 TYR A CA 1
ATOM 710 C C . TYR A 1 88 ? -7.017 -1.941 -6.271 1.00 97.44 88 TYR A C 1
ATOM 712 O O . TYR A 1 88 ? -8.150 -2.284 -5.926 1.00 97.44 88 TYR A O 1
ATOM 720 N N . ILE A 1 89 ? -6.459 -0.801 -5.851 1.00 96.94 89 ILE A N 1
ATOM 721 C CA . ILE A 1 89 ? -7.101 0.054 -4.850 1.00 96.94 89 ILE A CA 1
ATOM 722 C C . ILE A 1 89 ? -8.370 0.701 -5.392 1.00 96.94 89 ILE A C 1
ATOM 724 O O . ILE A 1 89 ? -9.355 0.803 -4.665 1.00 96.94 89 ILE A O 1
ATOM 728 N N . SER A 1 90 ? -8.397 1.035 -6.687 1.00 96.56 90 SER A N 1
ATOM 729 C CA . SER A 1 90 ? -9.613 1.483 -7.367 1.00 96.56 90 SER A CA 1
ATOM 730 C C . SER A 1 90 ? -10.741 0.475 -7.190 1.00 96.56 90 SER A C 1
ATOM 732 O O . SER A 1 90 ? -11.871 0.851 -6.889 1.00 96.56 90 SER A O 1
ATOM 734 N N . ARG A 1 91 ? -10.451 -0.81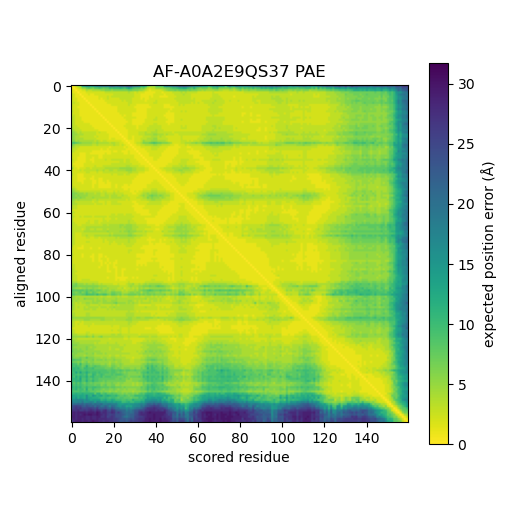5 -7.396 1.00 96.12 91 ARG A N 1
ATOM 735 C CA . ARG A 1 91 ? -11.448 -1.879 -7.250 1.00 96.12 91 ARG A CA 1
ATOM 736 C C . ARG A 1 91 ? -11.840 -2.087 -5.801 1.00 96.12 91 ARG A C 1
ATOM 738 O O . ARG A 1 91 ? -13.028 -2.130 -5.517 1.00 96.12 91 ARG A O 1
ATOM 745 N N . PHE A 1 92 ? -10.866 -2.137 -4.897 1.00 96.38 92 PHE A N 1
ATOM 746 C CA . PHE A 1 92 ? -11.120 -2.223 -3.462 1.00 96.38 92 PHE A CA 1
ATOM 747 C C . PHE A 1 92 ? -12.082 -1.133 -2.981 1.00 96.38 92 PHE A C 1
ATOM 749 O O . PHE A 1 92 ? -13.070 -1.434 -2.322 1.00 96.38 92 PHE A O 1
ATOM 756 N N . LEU A 1 93 ? -11.831 0.123 -3.350 1.00 95.31 93 LEU A N 1
ATOM 757 C CA . LEU A 1 93 ? -12.655 1.255 -2.936 1.00 95.31 93 LEU A CA 1
ATOM 758 C C . LEU A 1 93 ? -14.044 1.258 -3.594 1.00 95.31 93 LEU A C 1
ATOM 760 O O . LEU A 1 93 ? -15.017 1.642 -2.952 1.00 95.31 93 LEU A O 1
ATOM 764 N N . ARG A 1 94 ? -14.153 0.824 -4.856 1.00 93.69 94 ARG A N 1
ATOM 765 C CA . ARG A 1 94 ? -15.428 0.782 -5.600 1.00 93.69 94 ARG A CA 1
ATOM 766 C C . ARG A 1 94 ? -16.326 -0.392 -5.228 1.00 93.69 94 ARG A C 1
ATOM 768 O O . ARG A 1 94 ? -17.537 -0.283 -5.375 1.00 93.69 94 ARG A O 1
ATOM 775 N N . GLU A 1 95 ? -15.746 -1.507 -4.802 1.00 93.31 95 GLU A N 1
ATOM 776 C CA . GLU A 1 95 ? -16.455 -2.729 -4.406 1.00 93.31 95 GLU A CA 1
ATOM 777 C C . GLU A 1 95 ? -16.686 -2.754 -2.885 1.00 93.31 95 GLU A C 1
ATOM 779 O O . GLU A 1 95 ? -16.501 -3.786 -2.248 1.00 93.31 95 GLU A O 1
ATOM 784 N N . ASP A 1 96 ? -17.002 -1.597 -2.287 1.00 89.75 96 ASP A N 1
ATOM 785 C CA . ASP A 1 96 ? -17.294 -1.427 -0.853 1.00 89.75 96 ASP A CA 1
ATOM 786 C C . ASP A 1 96 ? -16.279 -2.102 0.094 1.00 89.75 96 ASP A C 1
ATOM 788 O O . ASP A 1 96 ? -16.610 -2.506 1.210 1.00 89.75 96 ASP A O 1
ATOM 792 N N . ARG A 1 97 ? -15.005 -2.175 -0.321 1.00 91.56 97 ARG A N 1
ATOM 793 C CA . ARG A 1 97 ? -13.888 -2.754 0.446 1.00 91.56 97 ARG A CA 1
ATOM 794 C C . ARG A 1 97 ? -13.999 -4.262 0.672 1.00 91.56 97 ARG A C 1
ATOM 796 O O . ARG A 1 97 ? -13.422 -4.785 1.624 1.00 91.56 97 ARG A O 1
ATOM 803 N N . GLU A 1 98 ? -14.694 -4.967 -0.218 1.00 87.12 98 GLU A N 1
ATOM 804 C CA . GLU A 1 98 ? -14.856 -6.427 -0.174 1.00 87.12 98 GLU A CA 1
ATOM 805 C C . GLU A 1 98 ? -13.765 -7.197 -0.939 1.00 87.12 98 GLU A C 1
ATOM 807 O O . GLU A 1 98 ? -13.668 -8.422 -0.834 1.00 87.12 98 GLU A O 1
ATOM 812 N N . LEU A 1 99 ? -12.920 -6.500 -1.706 1.00 87.81 99 LEU A N 1
ATOM 813 C CA . LEU A 1 99 ? -11.793 -7.112 -2.406 1.00 87.81 99 LEU A CA 1
ATOM 814 C C . LEU A 1 99 ? -10.590 -7.250 -1.466 1.00 87.81 99 LEU A C 1
ATOM 816 O O . LEU A 1 99 ? -10.056 -6.259 -0.984 1.00 87.81 99 LEU A O 1
ATOM 820 N N . PHE A 1 100 ? -10.109 -8.470 -1.242 1.00 87.94 100 PHE A N 1
ATOM 821 C CA . PHE A 1 100 ? -8.973 -8.694 -0.347 1.00 87.94 100 PHE A CA 1
ATOM 822 C C . PHE A 1 100 ? -7.798 -9.338 -1.072 1.00 87.94 100 PHE A C 1
ATOM 824 O O . PHE A 1 100 ? -7.939 -10.365 -1.738 1.00 87.94 100 PHE A O 1
ATOM 831 N N . LEU A 1 101 ? -6.615 -8.762 -0.868 1.00 93.31 101 LEU A N 1
ATOM 832 C CA . LEU A 1 101 ? -5.357 -9.465 -1.091 1.00 93.31 101 LEU A CA 1
ATOM 833 C C . LEU A 1 101 ? -5.137 -10.538 -0.015 1.00 93.31 101 LEU A C 1
ATOM 835 O O . LEU A 1 101 ? -5.618 -10.397 1.113 1.00 93.31 101 LEU A O 1
ATOM 839 N N . PRO A 1 102 ? -4.383 -11.600 -0.337 1.00 93.69 102 PRO A N 1
ATOM 840 C CA . PRO A 1 102 ? -3.928 -12.559 0.652 1.00 93.69 102 PRO A CA 1
ATOM 841 C C . PRO A 1 102 ? -2.996 -11.882 1.666 1.00 93.69 102 PRO A C 1
ATOM 843 O O . PRO A 1 102 ? -2.249 -10.958 1.340 1.00 93.69 102 PRO A O 1
ATOM 846 N N . ILE A 1 103 ? -3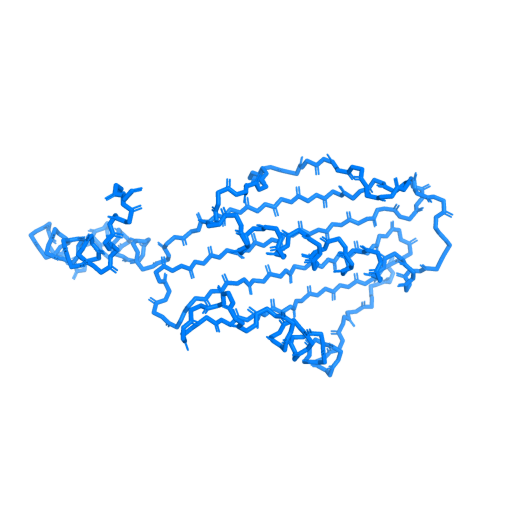.033 -12.377 2.905 1.00 93.31 103 ILE A N 1
ATOM 847 C CA . ILE A 1 103 ? -2.111 -11.947 3.970 1.00 93.31 103 ILE A CA 1
ATOM 848 C C . ILE A 1 103 ? -0.677 -12.373 3.624 1.00 93.31 103 ILE A C 1
ATOM 850 O O . ILE A 1 103 ? 0.282 -11.625 3.822 1.00 93.31 103 ILE A O 1
ATOM 854 N N . GLU A 1 104 ? -0.541 -13.579 3.075 1.00 96.94 104 GLU A N 1
ATOM 855 C CA . GLU A 1 104 ? 0.711 -14.086 2.526 1.00 96.94 104 GLU A CA 1
ATOM 856 C C . GLU A 1 104 ? 0.926 -13.582 1.099 1.00 96.94 104 GLU A C 1
ATOM 858 O O . GLU A 1 104 ? -0.020 -13.218 0.406 1.00 96.94 104 GLU A O 1
ATOM 863 N N . TRP A 1 105 ? 2.176 -13.595 0.638 1.00 97.75 105 TRP A N 1
ATOM 864 C CA . TRP A 1 105 ? 2.495 -13.245 -0.745 1.00 97.75 105 TRP A CA 1
ATOM 865 C C . TRP A 1 105 ? 1.783 -14.178 -1.731 1.00 97.75 105 TRP A C 1
ATOM 867 O O . TRP A 1 105 ? 2.038 -15.383 -1.744 1.00 97.75 105 TRP A O 1
ATOM 877 N N . GLY A 1 106 ? 0.929 -13.604 -2.576 1.00 97.19 106 GLY A N 1
ATOM 878 C CA . GLY A 1 106 ? 0.329 -14.271 -3.730 1.00 97.19 106 GLY A CA 1
ATOM 879 C C . GLY A 1 106 ? 0.796 -13.628 -5.030 1.00 97.19 106 GLY A C 1
ATOM 880 O O . GLY A 1 106 ? 1.133 -12.443 -5.038 1.00 97.19 106 GLY A O 1
ATOM 881 N N . SER A 1 107 ? 0.822 -14.398 -6.118 1.00 96.94 107 SER A N 1
ATOM 882 C CA . SER A 1 107 ? 1.073 -13.858 -7.451 1.00 96.94 107 SER A CA 1
ATOM 883 C C . SER A 1 107 ? -0.227 -13.545 -8.187 1.00 96.94 107 SER A C 1
ATOM 885 O O . SER A 1 107 ? -1.246 -14.222 -8.028 1.00 96.94 107 SER A O 1
ATOM 887 N N . PHE A 1 108 ? -0.183 -12.475 -8.969 1.00 97.25 108 PHE A N 1
ATOM 888 C CA . PHE A 1 108 ? -1.288 -11.926 -9.734 1.00 97.25 108 PHE A CA 1
ATOM 889 C C . PHE A 1 108 ? -0.792 -11.618 -11.139 1.00 97.25 108 PHE A C 1
ATOM 891 O O . PHE A 1 108 ? 0.234 -10.962 -11.316 1.00 97.25 108 PHE A O 1
ATOM 898 N N . GLU A 1 109 ? -1.536 -12.078 -12.138 1.00 97.12 109 GLU A N 1
ATOM 899 C CA . GLU A 1 109 ? -1.295 -11.692 -13.523 1.00 97.12 109 GLU A CA 1
ATOM 900 C C . GLU A 1 109 ? -1.875 -10.292 -13.755 1.00 97.12 109 GLU A C 1
ATOM 902 O O . GLU A 1 109 ? -3.068 -10.051 -13.540 1.00 97.12 109 GLU A O 1
ATOM 907 N N . PHE A 1 110 ? -1.020 -9.359 -14.164 1.00 97.06 110 PHE A N 1
ATOM 908 C CA . PHE A 1 110 ? -1.390 -7.996 -14.517 1.00 97.06 110 PHE A CA 1
ATOM 909 C C . PHE A 1 110 ? -0.842 -7.671 -15.904 1.00 97.06 110 PHE A C 1
ATOM 911 O O . PHE A 1 110 ? 0.371 -7.600 -16.110 1.00 97.06 110 PHE A O 1
ATOM 918 N N . ASP A 1 111 ? -1.754 -7.512 -16.866 1.00 94.31 111 ASP A N 1
ATOM 919 C CA . ASP A 1 111 ? -1.443 -7.563 -18.298 1.00 94.31 111 ASP A CA 1
ATOM 920 C C . ASP A 1 111 ? -0.749 -8.888 -18.660 1.00 94.31 111 ASP A C 1
ATOM 922 O O . ASP A 1 111 ? -1.400 -9.926 -18.681 1.00 94.31 111 ASP A O 1
ATOM 926 N N . LYS A 1 112 ? 0.565 -8.872 -18.889 1.00 95.62 112 LYS A N 1
ATOM 927 C CA . LYS A 1 112 ? 1.393 -10.059 -19.164 1.00 95.62 112 LYS A CA 1
ATOM 928 C C . LYS A 1 112 ? 2.457 -10.312 -18.092 1.00 95.62 112 LYS A C 1
ATOM 930 O O . LYS A 1 112 ? 3.352 -11.126 -18.308 1.00 95.62 112 LYS A O 1
ATOM 935 N N . TYR A 1 113 ? 2.414 -9.552 -16.999 1.00 97.88 113 TYR A N 1
ATOM 936 C CA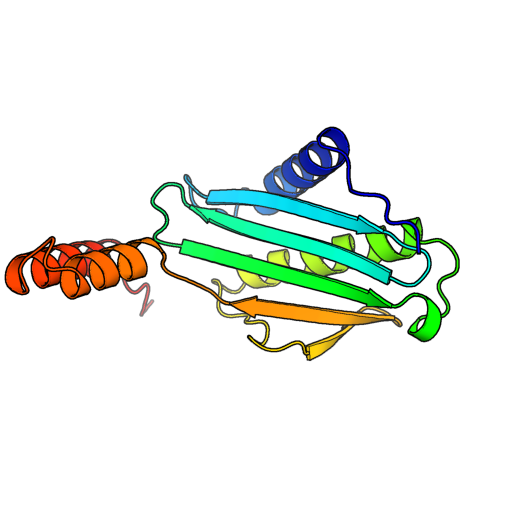 . TYR A 1 113 ? 3.430 -9.557 -15.956 1.00 97.88 113 TYR A CA 1
ATOM 937 C C . TYR A 1 113 ? 2.911 -10.236 -14.691 1.00 97.88 113 TYR A C 1
ATOM 939 O O . TYR A 1 113 ? 1.742 -10.102 -14.329 1.00 97.88 113 TYR A O 1
ATOM 947 N N . GLU A 1 114 ? 3.795 -10.939 -13.993 1.00 98.19 114 GLU A N 1
ATOM 948 C CA . GLU A 1 114 ? 3.529 -11.498 -12.676 1.00 98.19 114 GLU A CA 1
ATOM 949 C C . GLU A 1 114 ? 3.913 -10.481 -11.592 1.00 98.19 114 GLU A C 1
ATOM 951 O O . GLU A 1 114 ? 5.095 -10.198 -11.357 1.00 98.19 114 GLU A O 1
ATOM 956 N N . VAL A 1 115 ? 2.896 -9.942 -10.917 1.00 98.38 115 VAL A N 1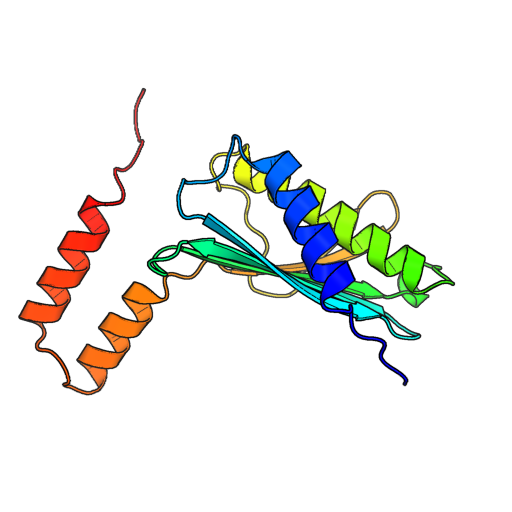
ATOM 957 C CA . VAL A 1 115 ? 3.039 -9.073 -9.747 1.00 98.38 115 VAL A CA 1
ATOM 958 C C . VAL A 1 115 ? 2.760 -9.891 -8.498 1.00 98.38 115 VAL A C 1
ATOM 960 O O . VAL A 1 115 ? 1.730 -10.548 -8.377 1.00 98.38 115 VAL A O 1
ATOM 963 N N . TRP A 1 116 ? 3.665 -9.829 -7.533 1.00 98.56 116 TRP A N 1
ATOM 964 C CA . TRP A 1 116 ? 3.465 -10.439 -6.230 1.00 98.56 116 TRP A CA 1
ATOM 965 C C . TRP A 1 116 ? 2.908 -9.395 -5.283 1.00 98.56 116 TRP A C 1
ATOM 967 O O . TRP A 1 116 ? 3.510 -8.336 -5.122 1.00 98.56 116 TRP A O 1
ATOM 977 N N . ALA A 1 117 ? 1.788 -9.692 -4.637 1.00 98.44 117 ALA A N 1
ATOM 978 C CA . ALA A 1 117 ? 1.132 -8.764 -3.735 1.00 98.44 117 ALA A CA 1
ATOM 979 C C . ALA A 1 117 ? 0.644 -9.453 -2.463 1.00 98.44 117 ALA A C 1
ATOM 981 O O . ALA A 1 117 ? 0.347 -10.651 -2.443 1.00 98.44 117 ALA A O 1
ATOM 982 N N . ARG A 1 118 ? 0.560 -8.669 -1.394 1.00 98.25 118 ARG A N 1
ATOM 983 C CA . ARG A 1 118 ? -0.079 -9.047 -0.136 1.00 98.25 118 ARG A CA 1
ATOM 984 C C . ARG A 1 118 ? -0.721 -7.836 0.516 1.00 98.25 118 ARG A C 1
ATOM 986 O O . ARG A 1 118 ? -0.310 -6.700 0.277 1.00 98.25 118 ARG A O 1
ATOM 993 N N . GLY A 1 119 ? -1.687 -8.077 1.386 1.00 97.06 119 GLY A N 1
ATOM 994 C CA . GLY A 1 119 ? -2.267 -7.024 2.201 1.00 97.06 119 GLY A CA 1
ATOM 995 C C . GLY A 1 119 ? -3.086 -7.578 3.353 1.00 97.06 119 GLY A C 1
ATOM 996 O O . GLY A 1 119 ? -3.617 -8.682 3.289 1.00 97.06 119 GLY A O 1
ATOM 997 N N . GLN A 1 120 ? -3.200 -6.789 4.414 1.00 95.38 120 GLN A N 1
ATOM 998 C CA . GLN A 1 120 ? -3.996 -7.152 5.580 1.00 95.38 120 GLN A CA 1
ATOM 999 C C . GLN A 1 120 ? -4.665 -5.913 6.156 1.00 95.38 120 GLN A C 1
ATOM 1001 O O . GLN A 1 120 ? -3.983 -4.943 6.466 1.00 95.38 120 GLN A O 1
ATOM 1006 N N . ILE A 1 121 ? -5.984 -5.952 6.336 1.00 94.88 121 ILE A N 1
ATOM 1007 C CA . ILE A 1 121 ? -6.691 -4.895 7.060 1.00 94.88 121 ILE A CA 1
ATOM 1008 C C . ILE A 1 121 ? -6.496 -5.116 8.556 1.00 94.88 121 ILE A C 1
ATOM 1010 O O . ILE A 1 121 ? -6.719 -6.210 9.077 1.00 94.88 121 ILE A O 1
ATOM 1014 N N . LEU A 1 122 ? -6.074 -4.058 9.233 1.00 94.38 122 LEU A N 1
ATOM 1015 C CA . LEU A 1 122 ? -5.802 -4.011 10.658 1.00 94.38 122 LEU A CA 1
ATOM 1016 C C . LEU A 1 122 ? -6.652 -2.916 11.303 1.00 94.38 122 LEU A C 1
ATOM 1018 O O . LEU A 1 122 ? -6.966 -1.901 10.677 1.00 94.38 122 LEU A O 1
ATOM 1022 N N . ASN A 1 123 ? -6.968 -3.104 12.581 1.00 94.00 123 ASN A N 1
ATOM 1023 C CA . ASN A 1 123 ? -7.540 -2.068 13.430 1.00 94.00 123 ASN A CA 1
ATOM 1024 C C . ASN A 1 123 ? -6.567 -1.826 14.588 1.00 94.00 123 ASN A C 1
ATOM 1026 O O . ASN A 1 123 ? -6.616 -2.492 15.623 1.00 94.00 123 ASN A O 1
ATOM 1030 N N . ARG A 1 124 ? -5.654 -0.873 14.389 1.00 92.94 124 ARG A N 1
ATOM 1031 C CA . ARG A 1 124 ? -4.579 -0.587 15.347 1.00 92.94 124 ARG A CA 1
ATOM 1032 C C . ARG A 1 124 ? -5.109 -0.046 16.664 1.00 92.94 124 ARG A C 1
ATOM 1034 O O . ARG A 1 124 ? -4.517 -0.291 17.710 1.00 92.94 124 ARG A O 1
ATOM 1041 N N . LYS A 1 125 ? -6.237 0.657 16.631 1.00 92.25 125 LYS A N 1
ATOM 1042 C CA . LYS A 1 125 ? -6.923 1.132 17.833 1.00 92.25 125 LYS A CA 1
ATOM 1043 C C . LYS A 1 125 ? -7.385 -0.032 18.716 1.00 92.25 125 LYS A C 1
ATOM 1045 O O . LYS A 1 125 ? -7.186 0.009 19.930 1.00 92.25 125 LYS A O 1
ATOM 1050 N N . LEU A 1 126 ? -7.928 -1.100 18.125 1.00 92.69 126 LEU A N 1
ATOM 1051 C CA . LEU A 1 126 ? -8.265 -2.331 18.848 1.00 92.69 126 LEU A CA 1
ATOM 1052 C C . LEU A 1 126 ? -7.017 -3.043 19.377 1.00 92.69 126 LEU A C 1
ATOM 1054 O O . LEU A 1 126 ? -7.019 -3.462 20.537 1.00 92.69 126 LEU A O 1
ATOM 1058 N N . ASP A 1 127 ? -5.948 -3.109 18.583 1.00 92.75 127 ASP A N 1
ATOM 1059 C CA . ASP A 1 127 ? -4.671 -3.689 19.019 1.00 92.75 127 ASP A CA 1
ATOM 1060 C C . ASP A 1 127 ? -4.115 -2.942 20.246 1.00 92.75 127 ASP A C 1
ATOM 1062 O O . ASP A 1 127 ? -3.735 -3.553 21.243 1.00 92.75 127 ASP A O 1
ATOM 1066 N N . GLN A 1 128 ? -4.173 -1.606 20.244 1.00 93.31 128 GLN A N 1
ATOM 1067 C CA . GLN A 1 128 ? -3.755 -0.774 21.377 1.00 93.31 128 GLN A CA 1
ATOM 1068 C C . GLN A 1 128 ? -4.609 -1.002 22.630 1.00 93.31 128 GLN A C 1
ATOM 1070 O O . GLN A 1 128 ? -4.083 -0.982 23.747 1.00 93.31 128 GLN A O 1
ATOM 1075 N N . ILE A 1 129 ? -5.923 -1.202 22.479 1.00 93.94 129 ILE A N 1
ATOM 1076 C CA . ILE A 1 129 ? -6.810 -1.531 23.605 1.00 93.94 129 ILE A CA 1
ATOM 1077 C C . ILE A 1 129 ? -6.428 -2.896 24.187 1.00 93.94 129 ILE A C 1
ATOM 1079 O O . ILE A 1 129 ? -6.313 -3.022 25.408 1.00 93.94 129 ILE A O 1
ATOM 1083 N N . ALA A 1 130 ? -6.195 -3.896 23.333 1.00 94.38 130 ALA A N 1
ATOM 1084 C CA . ALA A 1 130 ? -5.784 -5.232 23.755 1.00 94.38 130 ALA A CA 1
ATOM 1085 C C . ALA A 1 130 ? -4.437 -5.202 24.495 1.00 94.38 130 ALA A C 1
ATOM 1087 O O . ALA A 1 130 ? -4.324 -5.762 25.586 1.00 94.38 130 ALA A O 1
ATOM 1088 N N . ASP A 1 131 ? -3.451 -4.474 23.969 1.00 95.62 131 ASP A N 1
ATOM 1089 C CA . ASP A 1 131 ? -2.140 -4.309 24.600 1.00 95.62 131 ASP A CA 1
ATOM 1090 C C . ASP A 1 131 ? -2.236 -3.645 25.976 1.00 95.62 131 ASP A C 1
ATOM 1092 O O . ASP A 1 131 ? -1.606 -4.093 26.936 1.00 95.62 131 ASP A O 1
ATOM 1096 N N . ARG A 1 132 ? -3.044 -2.585 26.101 1.00 96.44 132 ARG A N 1
ATOM 1097 C CA . ARG A 1 132 ? -3.274 -1.898 27.382 1.00 96.44 132 ARG A CA 1
ATOM 1098 C C . ARG A 1 132 ? -3.922 -2.823 28.405 1.00 96.44 132 ARG A C 1
ATOM 1100 O O . ARG A 1 132 ? -3.514 -2.816 29.563 1.00 96.44 132 ARG A O 1
ATOM 1107 N N . LEU A 1 133 ? -4.894 -3.633 27.989 1.00 96.19 133 LEU A N 1
ATOM 1108 C CA . LEU A 1 133 ? -5.523 -4.618 28.866 1.00 96.19 133 LEU A CA 1
ATOM 1109 C C . LEU A 1 133 ? -4.509 -5.677 29.323 1.00 96.19 133 LEU A C 1
ATOM 1111 O O . LEU A 1 133 ? -4.400 -5.950 30.515 1.00 96.19 133 LEU A O 1
ATOM 1115 N N . MET A 1 134 ? -3.715 -6.219 28.395 1.00 95.50 134 MET A N 1
ATOM 1116 C CA . MET A 1 134 ? -2.693 -7.236 28.679 1.00 95.50 134 MET A CA 1
ATOM 1117 C C . MET A 1 134 ? -1.587 -6.731 29.614 1.00 95.50 134 MET A C 1
ATOM 1119 O O . MET A 1 134 ? -1.063 -7.500 30.420 1.00 95.50 134 MET A O 1
ATOM 1123 N N . ARG A 1 135 ? -1.236 -5.442 29.538 1.00 96.81 135 ARG A N 1
ATOM 1124 C CA . ARG A 1 135 ? -0.284 -4.799 30.461 1.00 96.81 135 ARG A CA 1
ATOM 1125 C C . ARG A 1 135 ? -0.890 -4.433 31.818 1.00 96.81 135 ARG A C 1
ATOM 1127 O O . ARG A 1 135 ? -0.140 -4.114 32.737 1.00 96.81 135 ARG A O 1
ATOM 1134 N N . GLY A 1 136 ? -2.215 -4.488 31.956 1.00 95.44 136 GLY A N 1
ATOM 1135 C CA . GLY A 1 136 ? -2.930 -4.019 33.143 1.00 95.44 136 GLY A CA 1
ATOM 1136 C C . GLY A 1 136 ? -3.054 -2.493 33.231 1.00 95.44 136 GLY A C 1
ATOM 1137 O O . GLY A 1 136 ? -3.333 -1.972 34.308 1.00 95.44 136 GLY A O 1
ATOM 1138 N N . ASP A 1 137 ? -2.862 -1.774 32.117 1.00 97.00 137 ASP A N 1
ATOM 1139 C CA . ASP A 1 137 ? -3.015 -0.313 32.036 1.00 97.00 137 ASP A CA 1
ATOM 1140 C C . ASP A 1 137 ? -4.493 0.117 32.147 1.00 97.00 137 ASP A C 1
ATOM 1142 O O . ASP A 1 137 ? -4.784 1.274 32.453 1.00 97.00 137 ASP A O 1
ATOM 1146 N N . ILE A 1 138 ? -5.423 -0.796 31.846 1.00 96.06 138 ILE A N 1
ATOM 1147 C CA . ILE A 1 138 ? -6.880 -0.612 31.926 1.00 96.06 138 ILE A CA 1
ATOM 1148 C C . ILE A 1 138 ? -7.546 -1.861 32.508 1.00 96.06 138 ILE A C 1
ATOM 1150 O O . ILE A 1 138 ? -7.002 -2.961 32.408 1.00 96.06 138 ILE A O 1
ATOM 1154 N N . SER A 1 139 ? -8.740 -1.701 33.086 1.00 95.81 139 SER A N 1
ATOM 1155 C CA . SER A 1 139 ? -9.552 -2.834 33.549 1.00 95.81 139 SER A CA 1
ATOM 1156 C C . SER A 1 139 ? -10.327 -3.500 32.406 1.00 95.81 139 SER A C 1
ATOM 1158 O O . SER A 1 139 ? -10.509 -2.919 31.332 1.00 95.81 139 SER A O 1
ATOM 1160 N N . GLU A 1 140 ? -10.843 -4.708 32.648 1.00 94.00 140 GLU A N 1
ATOM 1161 C CA . GLU A 1 140 ? -11.724 -5.399 31.699 1.00 94.00 140 GLU A CA 1
ATOM 1162 C C . GLU A 1 140 ? -12.998 -4.592 31.403 1.00 94.00 140 GLU A C 1
ATOM 1164 O O . GLU A 1 140 ? -13.436 -4.527 30.252 1.00 94.00 140 GLU A O 1
ATOM 1169 N N . GLU A 1 141 ? -13.585 -3.928 32.405 1.00 95.44 141 GLU A N 1
ATOM 1170 C CA . GLU A 1 141 ? -14.776 -3.091 32.215 1.00 95.44 141 GLU A CA 1
ATOM 1171 C C . GLU A 1 141 ? -14.475 -1.871 31.341 1.00 95.44 141 GLU A C 1
ATOM 1173 O O . GLU A 1 141 ? -15.285 -1.494 30.487 1.00 95.44 141 GLU A O 1
ATOM 1178 N N . GLU A 1 142 ? -13.305 -1.255 31.530 1.00 93.69 142 GLU A N 1
ATOM 1179 C CA . GLU A 1 142 ? -12.863 -0.143 30.697 1.00 93.69 142 GLU A CA 1
ATOM 1180 C C . GLU A 1 142 ? -12.607 -0.591 29.255 1.00 93.69 142 GLU A C 1
ATOM 1182 O O . GLU A 1 142 ? -13.082 0.070 28.327 1.00 93.69 142 GLU A O 1
ATOM 1187 N N . ALA A 1 143 ? -11.948 -1.735 29.056 1.00 92.12 143 ALA A N 1
ATOM 1188 C CA . ALA A 1 143 ? -11.743 -2.314 27.732 1.00 92.12 143 ALA A CA 1
ATOM 1189 C C . ALA A 1 143 ? -13.085 -2.594 27.034 1.00 92.12 143 ALA A C 1
ATOM 1191 O O . ALA A 1 143 ? -13.295 -2.153 25.906 1.00 92.12 143 ALA A O 1
ATOM 1192 N N . GLN A 1 144 ? -14.050 -3.225 27.714 1.00 91.75 144 GLN A N 1
ATOM 1193 C CA . GLN A 1 144 ? -15.385 -3.473 27.153 1.00 91.75 144 GLN A CA 1
ATOM 1194 C C . GLN A 1 144 ? -16.122 -2.185 26.771 1.00 91.75 144 GLN A C 1
ATOM 1196 O O . GLN A 1 144 ? -16.841 -2.160 25.770 1.00 91.75 144 GLN A O 1
ATOM 1201 N N . ARG A 1 145 ? -15.968 -1.110 27.552 1.00 92.69 145 ARG A N 1
ATOM 1202 C CA . ARG A 1 145 ? -16.559 0.195 27.231 1.00 92.69 145 ARG A CA 1
ATOM 1203 C C . ARG A 1 145 ? -15.968 0.770 25.943 1.00 92.69 145 ARG A C 1
ATOM 1205 O O . ARG A 1 145 ? -16.742 1.233 25.110 1.00 92.69 145 ARG A O 1
ATOM 1212 N N . LEU A 1 146 ? -14.644 0.714 25.784 1.00 89.88 146 LEU A N 1
ATOM 1213 C CA . LEU A 1 146 ? -13.941 1.191 24.586 1.00 89.88 146 LEU A CA 1
ATOM 1214 C C . LEU A 1 146 ? -14.302 0.350 23.351 1.00 89.88 146 LEU A C 1
ATOM 1216 O O . LEU A 1 146 ? -14.638 0.893 22.307 1.00 89.88 146 LEU A O 1
ATOM 1220 N N . LEU A 1 147 ? -14.364 -0.977 23.479 1.00 87.62 147 LEU A N 1
ATOM 1221 C CA . LEU A 1 147 ? -14.790 -1.855 22.380 1.00 87.62 147 LEU A CA 1
ATOM 1222 C C . LEU A 1 147 ? -16.227 -1.559 21.914 1.00 87.62 147 LEU A C 1
ATOM 1224 O O . LEU A 1 147 ? -16.537 -1.630 20.725 1.00 87.62 147 LEU A O 1
ATOM 1228 N N . ARG A 1 148 ? -17.124 -1.208 22.844 1.00 86.44 148 ARG A N 1
ATOM 1229 C CA . ARG A 1 148 ? -18.517 -0.860 22.523 1.00 86.44 148 ARG A CA 1
ATOM 1230 C C . ARG A 1 148 ? -18.670 0.503 21.856 1.00 86.44 148 ARG A C 1
ATOM 1232 O O . ARG A 1 148 ? -19.680 0.684 21.179 1.00 86.44 148 ARG A O 1
ATOM 1239 N N . SER A 1 149 ? -17.761 1.457 22.073 1.00 83.69 149 SER A N 1
ATOM 1240 C CA . SER A 1 149 ? -17.782 2.707 21.303 1.00 83.69 149 SER A CA 1
ATOM 1241 C C . SER A 1 149 ? -17.374 2.448 19.857 1.00 83.69 149 SER A C 1
ATOM 1243 O O . SER A 1 149 ? -18.118 2.840 18.967 1.00 83.69 149 SER A O 1
ATOM 1245 N N . GLU A 1 150 ? -16.323 1.655 19.622 1.00 81.19 150 GLU A N 1
ATOM 1246 C CA . GLU A 1 150 ? -15.882 1.316 18.256 1.00 81.19 150 GLU A CA 1
ATOM 1247 C C . GLU A 1 150 ? -16.966 0.599 17.442 1.00 81.19 150 GLU A C 1
ATOM 1249 O O . GLU A 1 150 ? -17.214 0.926 16.284 1.00 81.19 150 GLU A O 1
ATOM 1254 N N . ALA A 1 151 ? -17.682 -0.345 18.061 1.00 72.56 151 ALA A N 1
ATOM 1255 C CA . ALA A 1 151 ? -18.749 -1.084 17.386 1.00 72.56 151 ALA A CA 1
ATOM 1256 C C . ALA A 1 151 ? -19.962 -0.216 16.993 1.00 72.56 151 ALA A C 1
ATOM 1258 O O . ALA A 1 151 ? -20.786 -0.657 16.193 1.00 72.56 151 ALA A O 1
ATOM 1259 N N . LYS A 1 152 ? -20.116 0.983 17.573 1.00 62.22 152 LYS A N 1
ATOM 1260 C CA . LYS A 1 152 ? -21.204 1.917 17.241 1.00 62.22 152 LYS A CA 1
ATOM 1261 C C . LYS A 1 152 ? -20.844 2.866 16.102 1.00 62.22 152 LYS A C 1
ATOM 1263 O O . LYS A 1 152 ? -21.750 3.270 15.380 1.00 62.22 152 LYS A O 1
ATOM 1268 N N . ASP A 1 153 ? -19.561 3.172 15.931 1.00 58.12 153 ASP A N 1
ATOM 1269 C CA . ASP A 1 153 ? -19.072 4.063 14.873 1.00 58.12 153 ASP A CA 1
ATOM 1270 C C . ASP A 1 153 ? -18.956 3.356 13.511 1.00 58.12 153 ASP A C 1
ATOM 1272 O O . ASP A 1 153 ? -18.837 4.009 12.479 1.00 58.12 153 ASP A O 1
ATOM 1276 N N . HIS A 1 154 ? -19.074 2.024 13.480 1.00 51.47 154 HIS A N 1
ATOM 1277 C CA . HIS A 1 154 ? -19.283 1.240 12.261 1.00 51.47 154 HIS A CA 1
ATOM 1278 C C . HIS A 1 154 ? -20.755 0.809 12.161 1.00 51.47 154 HIS A C 1
ATOM 1280 O O . HIS A 1 154 ? -21.099 -0.305 12.578 1.00 51.47 154 HIS A O 1
ATOM 1286 N N . PRO A 1 155 ? -21.669 1.639 11.618 1.00 40.75 155 PRO A N 1
ATOM 1287 C CA . PRO A 1 155 ? -22.975 1.130 11.246 1.00 40.75 155 PRO A CA 1
ATOM 1288 C C . PRO A 1 155 ? -22.749 0.018 10.223 1.00 40.75 155 PRO A C 1
ATOM 1290 O O . PRO A 1 155 ? -22.167 0.248 9.163 1.00 40.75 155 PRO A O 1
ATOM 1293 N N . ARG A 1 156 ? -23.211 -1.198 10.532 1.00 40.69 156 ARG A N 1
ATOM 1294 C CA . ARG A 1 156 ? -23.426 -2.218 9.505 1.00 40.69 156 ARG A CA 1
ATOM 1295 C C . ARG A 1 156 ? -24.343 -1.580 8.464 1.00 40.69 156 ARG A C 1
ATOM 1297 O O . ARG A 1 156 ? -25.542 -1.473 8.708 1.00 40.69 156 ARG A O 1
ATOM 1304 N N . LYS A 1 157 ? -23.801 -1.122 7.335 1.00 44.34 157 LYS A N 1
ATOM 1305 C CA . LYS A 1 157 ? -24.611 -0.855 6.147 1.00 44.34 157 LYS A CA 1
ATOM 1306 C C . LYS A 1 157 ? -24.991 -2.218 5.576 1.00 44.34 157 LYS A C 1
ATOM 1308 O O . LYS A 1 157 ? -24.339 -2.739 4.687 1.00 44.34 157 LYS A O 1
ATOM 1313 N N . GLY A 1 158 ? -25.988 -2.825 6.205 1.00 42.94 158 GLY A N 1
ATOM 1314 C CA . GLY A 1 158 ? -26.714 -3.976 5.705 1.00 42.94 158 GLY A CA 1
ATOM 1315 C C . GLY A 1 158 ? -28.179 -3.586 5.561 1.00 42.94 158 GLY A C 1
ATOM 1316 O O . GLY A 1 158 ? -28.745 -2.987 6.475 1.00 42.94 158 GLY A O 1
ATOM 1317 N N . ASP A 1 159 ? -28.732 -3.969 4.416 1.00 39.28 159 ASP A N 1
ATOM 1318 C CA . ASP A 1 159 ? -30.150 -4.046 4.058 1.00 39.28 159 ASP A CA 1
ATOM 1319 C C . ASP A 1 159 ? -30.810 -2.752 3.549 1.00 39.28 159 ASP A C 1
ATOM 1321 O O . ASP A 1 159 ? -31.510 -2.034 4.268 1.00 39.28 159 ASP A O 1
ATOM 1325 N N . GLY A 1 160 ? -30.628 -2.521 2.244 1.00 37.25 160 GLY A N 1
ATOM 1326 C CA . GLY A 1 160 ? -31.533 -1.773 1.369 1.00 37.25 160 GLY A CA 1
ATOM 1327 C C . GLY A 1 160 ? -31.813 -2.581 0.109 1.00 37.25 160 GLY A C 1
ATOM 1328 O O . GLY A 1 160 ? -30.821 -3.017 -0.511 1.00 37.25 160 GLY A O 1
#

Mean predicted aligned error: 5.27 Å

Sequence (160 aa):
MRRVELTRLECAEIVDALLERHDAYLGDDESFVIEGFTSESEAHVKMLLSNKDESFYYPVECRLHLGDNEIREPGDALMLVLDFLDYYISRFLREDRELFLPIEWGSFEFDKYEVWARGQILNRKLDQIADRLMRGDISEEEAQRLLRSEAKDHPRKGDG

Radius of gyration: 18.48 Å; Cα contacts (8 Å, |Δi|>4): 243; chains: 1; bounding box: 54×28×53 Å

Nearest PDB structures (foldseek):
  7xzj-assembly1_4  TM=8.107E-01  e=7.209E+00  Chlamydomonas reinhardtii

Solvent-accessible surface area (backbone atoms only — not comparable to full-atom values): 8891 Å² total; per-residue (Å²): 135,66,74,48,66,62,47,74,64,58,34,48,56,53,38,52,54,49,46,71,75,41,50,95,61,54,58,100,55,50,48,71,48,63,52,40,37,29,28,94,52,35,13,38,41,36,39,32,45,32,36,82,80,30,64,41,35,35,48,36,42,36,36,29,48,24,75,89,54,76,49,85,53,42,67,59,41,38,51,52,49,51,52,48,49,52,55,50,48,54,48,20,50,71,52,79,62,71,63,77,58,47,74,55,83,40,79,40,83,53,95,93,34,65,37,35,33,24,24,50,83,42,42,55,46,58,51,52,50,51,52,34,44,76,72,61,77,42,52,71,70,56,49,54,52,54,55,54,51,58,62,61,77,53,71,77,92,70,90,131